Protein AF-A0A7C1ZZ85-F1 (afdb_monomer_lite)

Structure (mmCIF, N/CA/C/O backbone):
data_AF-A0A7C1ZZ85-F1
#
_entry.id   AF-A0A7C1ZZ85-F1
#
loop_
_atom_site.group_PDB
_atom_site.id
_atom_site.type_symbol
_atom_site.label_atom_id
_atom_site.label_alt_id
_atom_site.label_comp_id
_atom_site.label_asym_id
_atom_site.label_entity_id
_atom_site.label_seq_id
_atom_site.pdbx_PDB_ins_code
_atom_site.Cartn_x
_atom_site.Cartn_y
_atom_site.Cartn_z
_atom_site.occupancy
_atom_site.B_iso_or_equiv
_atom_site.auth_seq_id
_atom_site.auth_comp_id
_atom_site.auth_asym_id
_atom_site.auth_atom_id
_atom_site.pdbx_PDB_model_num
ATOM 1 N N . MET A 1 1 ? -10.787 14.235 13.036 1.00 51.12 1 MET A N 1
ATOM 2 C CA . MET A 1 1 ? -10.445 13.076 12.189 1.00 51.12 1 MET A CA 1
ATOM 3 C C . MET A 1 1 ? -8.949 12.855 12.324 1.00 51.12 1 MET A C 1
ATOM 5 O O . MET A 1 1 ? -8.189 13.810 12.183 1.00 51.12 1 MET A O 1
ATOM 9 N N . ASP A 1 2 ? -8.581 11.661 12.767 1.00 55.88 2 ASP A N 1
ATOM 10 C CA . ASP A 1 2 ? -7.615 11.441 13.849 1.00 55.88 2 ASP A CA 1
ATOM 11 C C . ASP A 1 2 ? -6.144 11.670 13.482 1.00 55.88 2 ASP A C 1
ATOM 13 O O . ASP A 1 2 ? -5.641 11.207 12.455 1.00 55.88 2 ASP A O 1
ATOM 17 N N . SER A 1 3 ? -5.431 12.397 14.348 1.00 64.62 3 SER A N 1
ATOM 18 C CA . SER A 1 3 ? -3.983 12.626 14.240 1.00 64.62 3 SER A CA 1
ATOM 19 C C . SER A 1 3 ? -3.190 11.315 14.228 1.00 64.62 3 SER A C 1
ATOM 21 O O . SER A 1 3 ? -2.116 11.251 13.630 1.00 64.62 3 SER A O 1
ATOM 23 N N . GLU A 1 4 ? -3.744 10.270 14.839 1.00 73.94 4 GLU A N 1
ATOM 24 C CA . GLU A 1 4 ? -3.147 8.948 14.968 1.00 73.94 4 GLU A CA 1
ATOM 25 C C . GLU A 1 4 ? -3.167 8.164 13.650 1.00 73.94 4 GLU A C 1
ATOM 27 O O . GLU A 1 4 ? -2.103 7.780 13.174 1.00 73.94 4 GLU A O 1
ATOM 32 N N . ILE A 1 5 ? -4.317 8.064 12.970 1.00 73.31 5 ILE A N 1
ATOM 33 C CA . ILE A 1 5 ? -4.425 7.409 11.649 1.00 73.31 5 ILE A CA 1
ATOM 34 C C . ILE A 1 5 ? -3.513 8.097 10.626 1.00 73.31 5 ILE A C 1
ATOM 36 O O . ILE A 1 5 ? -2.804 7.446 9.860 1.00 73.31 5 ILE A O 1
ATOM 40 N N . ASN A 1 6 ? -3.462 9.432 10.641 1.00 80.81 6 ASN A N 1
ATOM 41 C CA . ASN A 1 6 ? -2.556 10.181 9.769 1.00 80.81 6 ASN A CA 1
ATOM 42 C C . ASN A 1 6 ? -1.074 9.923 10.095 1.00 80.81 6 ASN A C 1
ATOM 44 O O . ASN A 1 6 ? -0.231 9.963 9.198 1.00 80.81 6 ASN A O 1
ATOM 48 N N . SER A 1 7 ? -0.742 9.678 11.364 1.00 88.19 7 SER A N 1
ATOM 49 C CA . SER A 1 7 ? 0.610 9.315 11.798 1.00 88.19 7 SER A CA 1
ATOM 50 C C . SER A 1 7 ? 0.976 7.898 11.353 1.00 88.19 7 SER A C 1
ATOM 52 O O . SER A 1 7 ? 2.056 7.692 10.798 1.00 88.19 7 SER A O 1
ATOM 54 N N . GLU A 1 8 ? 0.069 6.934 11.513 1.00 90.88 8 GLU A N 1
ATOM 55 C CA . GLU A 1 8 ? 0.266 5.554 11.059 1.00 90.88 8 GLU A CA 1
ATOM 56 C C . GLU A 1 8 ? 0.431 5.463 9.543 1.00 90.88 8 GLU A C 1
ATOM 58 O O . GLU A 1 8 ? 1.379 4.840 9.069 1.00 90.88 8 GLU A O 1
ATOM 63 N N . ILE A 1 9 ? -0.413 6.159 8.778 1.00 92.50 9 ILE A N 1
ATOM 64 C CA . ILE A 1 9 ? -0.301 6.225 7.315 1.00 92.50 9 ILE A CA 1
ATOM 65 C C . ILE A 1 9 ? 1.058 6.793 6.899 1.00 92.50 9 ILE A C 1
ATOM 67 O O . ILE A 1 9 ? 1.696 6.256 5.996 1.00 92.50 9 ILE A O 1
ATOM 71 N N . LYS A 1 10 ? 1.544 7.849 7.564 1.00 93.19 10 LYS A N 1
ATOM 72 C CA . LYS A 1 10 ? 2.879 8.403 7.289 1.00 93.19 10 LYS A CA 1
ATOM 73 C C . LYS A 1 10 ? 3.986 7.390 7.571 1.00 93.19 10 LYS A C 1
ATOM 75 O O . LYS A 1 10 ? 4.891 7.263 6.755 1.00 93.19 10 LYS A O 1
ATOM 80 N N . LYS A 1 11 ? 3.915 6.663 8.689 1.00 95.06 11 LYS A N 1
ATOM 81 C CA . LYS A 1 11 ? 4.892 5.610 9.017 1.00 95.06 11 LYS A CA 1
ATOM 82 C C . LYS A 1 11 ? 4.873 4.491 7.975 1.00 95.06 11 LYS A C 1
ATOM 84 O O . LYS A 1 11 ? 5.934 4.120 7.485 1.00 95.06 11 LYS A O 1
ATOM 89 N N . ALA A 1 12 ? 3.687 4.024 7.590 1.00 96.00 12 ALA A N 1
ATOM 90 C CA . ALA A 1 12 ? 3.502 2.996 6.570 1.00 96.00 12 ALA A CA 1
ATOM 91 C C . ALA A 1 12 ? 4.052 3.426 5.200 1.00 96.00 12 ALA A C 1
ATOM 93 O O . ALA A 1 12 ? 4.764 2.662 4.551 1.00 96.00 12 ALA A O 1
ATOM 94 N N . LEU A 1 13 ? 3.783 4.668 4.778 1.00 96.56 13 LEU A N 1
ATOM 95 C CA . LEU A 1 13 ? 4.355 5.236 3.553 1.00 96.56 13 LEU A CA 1
ATOM 96 C C . LEU A 1 13 ? 5.881 5.252 3.598 1.00 96.56 13 LEU A C 1
ATOM 98 O O . LEU A 1 13 ? 6.516 4.805 2.647 1.00 96.56 13 LEU A O 1
ATOM 102 N N . THR A 1 14 ? 6.459 5.755 4.693 1.00 96.12 14 THR A N 1
ATOM 103 C CA . THR A 1 14 ? 7.914 5.808 4.864 1.00 96.12 14 THR A CA 1
ATOM 104 C C . THR A 1 14 ? 8.520 4.410 4.819 1.00 96.12 14 THR A C 1
ATOM 106 O O . THR A 1 14 ? 9.517 4.215 4.133 1.00 96.12 14 THR A O 1
ATOM 109 N N . GLN A 1 15 ? 7.913 3.430 5.496 1.00 96.25 15 GLN A N 1
ATOM 110 C CA . GLN A 1 15 ? 8.384 2.044 5.481 1.00 96.25 15 GLN A CA 1
ATOM 111 C C . GLN A 1 15 ? 8.402 1.475 4.059 1.00 96.25 15 GLN A C 1
ATOM 113 O O . GLN A 1 15 ? 9.450 1.029 3.603 1.00 96.25 15 GLN A O 1
ATOM 118 N N . LEU A 1 16 ? 7.291 1.576 3.321 1.00 96.62 16 LEU A N 1
ATOM 119 C CA . LEU A 1 16 ? 7.220 1.110 1.932 1.00 96.62 16 LEU A CA 1
ATOM 120 C C . LEU A 1 16 ? 8.280 1.788 1.046 1.00 96.62 16 LEU A C 1
ATOM 122 O O . LEU A 1 16 ? 8.919 1.1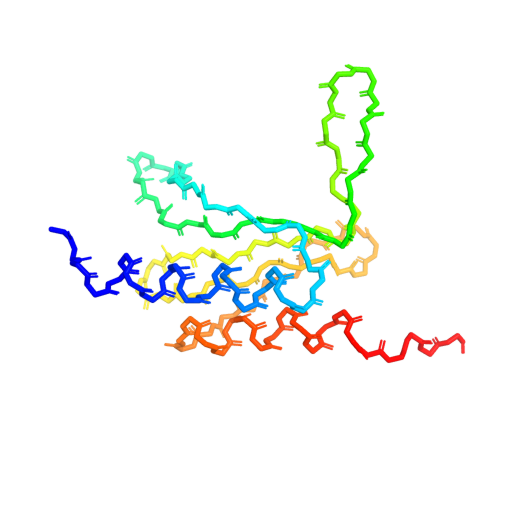36 0.226 1.00 96.62 16 LEU A O 1
ATOM 126 N N . GLN A 1 17 ? 8.503 3.091 1.219 1.00 95.69 17 GLN A N 1
ATOM 127 C CA . GLN A 1 17 ? 9.509 3.825 0.449 1.00 95.69 17 GLN A CA 1
ATOM 128 C C . GLN A 1 17 ? 10.942 3.388 0.784 1.00 95.69 17 GLN A C 1
ATOM 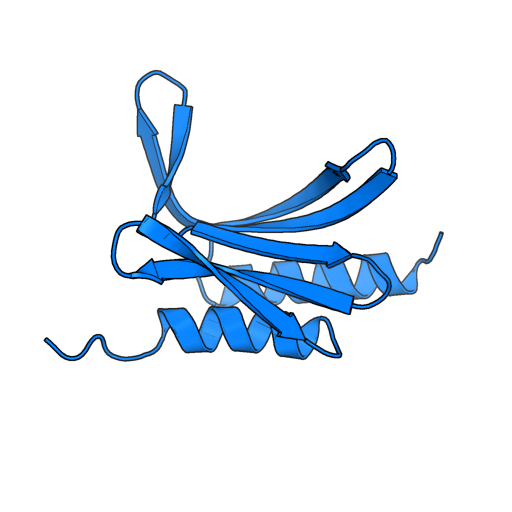130 O O . GLN A 1 17 ? 11.756 3.238 -0.126 1.00 95.69 17 GLN A O 1
ATOM 135 N N . VAL A 1 18 ? 11.246 3.136 2.062 1.00 95.44 18 VAL A N 1
ATOM 136 C CA . VAL A 1 18 ? 12.546 2.594 2.502 1.00 95.44 18 VAL A CA 1
ATOM 137 C C . VAL A 1 18 ? 12.768 1.180 1.960 1.00 95.44 18 VAL A C 1
ATOM 139 O O . VAL A 1 18 ? 13.879 0.857 1.547 1.00 95.44 18 VAL A O 1
ATOM 142 N N . SER A 1 19 ? 11.709 0.375 1.869 1.00 93.69 19 SER A N 1
ATOM 143 C CA . SER A 1 19 ? 11.726 -0.962 1.261 1.00 93.69 19 SER A CA 1
ATOM 144 C C . SER A 1 19 ? 11.792 -0.944 -0.275 1.00 93.69 19 SER A C 1
ATOM 146 O O . SER A 1 19 ? 11.762 -1.999 -0.904 1.00 93.69 19 SER A O 1
ATOM 148 N N . GLY A 1 20 ? 11.902 0.236 -0.898 1.00 93.56 20 GLY A N 1
ATOM 149 C CA . GLY A 1 20 ? 12.129 0.397 -2.337 1.00 93.56 20 GLY A CA 1
ATOM 150 C C . GLY A 1 20 ? 10.866 0.554 -3.187 1.00 93.56 20 GLY A C 1
ATOM 151 O O . GLY A 1 20 ? 10.965 0.606 -4.414 1.00 93.56 20 GLY A O 1
ATOM 152 N N . PHE A 1 21 ? 9.682 0.664 -2.580 1.00 95.44 21 PHE A N 1
ATOM 153 C CA . PHE A 1 21 ? 8.435 0.872 -3.315 1.00 95.44 21 PHE A CA 1
ATOM 154 C C . PHE A 1 21 ? 8.188 2.349 -3.628 1.00 95.44 21 PHE A C 1
ATOM 156 O O . PHE A 1 21 ? 8.403 3.246 -2.811 1.00 95.44 21 PHE A O 1
ATOM 163 N N . ILE A 1 22 ? 7.601 2.616 -4.793 1.00 95.12 22 ILE A N 1
ATOM 164 C CA . ILE A 1 22 ? 7.019 3.923 -5.097 1.00 95.12 22 ILE A CA 1
ATOM 165 C C . ILE A 1 22 ? 5.602 3.932 -4.521 1.00 95.12 22 ILE A C 1
ATOM 167 O O . ILE A 1 22 ? 4.665 3.518 -5.199 1.00 95.12 22 ILE A O 1
ATOM 171 N N . ALA A 1 23 ? 5.444 4.410 -3.285 1.00 95.75 23 ALA A N 1
ATOM 172 C CA . ALA A 1 23 ? 4.161 4.477 -2.581 1.00 95.75 23 ALA A CA 1
ATOM 173 C C . ALA A 1 23 ? 3.672 5.923 -2.384 1.00 95.75 23 ALA A C 1
ATOM 175 O O . ALA A 1 23 ? 4.460 6.837 -2.115 1.00 95.75 23 ALA A O 1
ATOM 176 N N . ARG A 1 24 ? 2.358 6.134 -2.512 1.00 95.31 24 ARG A N 1
ATOM 177 C CA . ARG A 1 24 ? 1.669 7.419 -2.329 1.00 95.31 24 ARG A CA 1
ATOM 178 C C . ARG A 1 24 ? 0.370 7.224 -1.566 1.00 95.31 24 ARG A C 1
ATOM 180 O O . ARG A 1 24 ? -0.253 6.175 -1.654 1.00 95.31 24 ARG A O 1
ATOM 187 N N . PHE A 1 25 ? -0.058 8.270 -0.874 1.00 94.81 25 PHE A N 1
ATOM 188 C CA . PHE A 1 25 ? -1.352 8.304 -0.208 1.00 94.81 25 PHE A CA 1
ATOM 189 C C . PHE A 1 25 ? -2.361 9.140 -0.990 1.00 94.81 25 PHE A C 1
ATOM 191 O O . PHE A 1 25 ? -2.012 10.184 -1.549 1.00 94.81 25 PHE A O 1
ATOM 198 N N . ARG A 1 26 ? -3.618 8.696 -1.000 1.00 92.56 26 ARG A N 1
ATOM 199 C CA . ARG A 1 26 ? -4.772 9.476 -1.452 1.00 92.56 26 ARG A CA 1
ATOM 200 C C . ARG A 1 26 ? -6.013 9.145 -0.624 1.00 92.56 26 ARG A C 1
ATOM 202 O O . ARG A 1 26 ? -6.089 8.111 0.026 1.00 92.56 26 ARG A O 1
ATOM 209 N N . GLN A 1 27 ? -7.009 10.018 -0.710 1.00 90.69 27 GLN A N 1
ATOM 210 C CA . GLN A 1 27 ? -8.377 9.721 -0.287 1.00 90.69 27 GLN A CA 1
ATOM 211 C C . GLN A 1 27 ? -9.139 9.200 -1.510 1.00 90.69 27 GLN A C 1
ATOM 213 O O . GLN A 1 27 ? -9.589 9.990 -2.345 1.00 90.69 27 GLN A O 1
ATOM 218 N N . ALA A 1 28 ? -9.212 7.878 -1.673 1.00 86.31 28 ALA A N 1
ATOM 219 C CA . ALA A 1 28 ? -9.942 7.271 -2.781 1.00 86.31 28 ALA A CA 1
ATOM 220 C C . ALA A 1 28 ? -11.454 7.430 -2.566 1.00 86.31 28 ALA A C 1
ATOM 222 O O . ALA A 1 28 ? -11.931 7.516 -1.437 1.00 86.31 28 ALA A O 1
ATOM 223 N N . ARG A 1 29 ? -12.227 7.499 -3.654 1.00 85.12 29 ARG A N 1
ATOM 224 C CA . ARG A 1 29 ? -13.684 7.650 -3.581 1.00 85.12 29 ARG A CA 1
ATOM 225 C C . ARG A 1 29 ? -14.351 6.327 -3.924 1.00 85.12 29 ARG A C 1
ATOM 227 O O . ARG A 1 29 ? -14.267 5.886 -5.066 1.00 85.12 29 ARG A O 1
ATOM 234 N N . PHE A 1 30 ? -15.068 5.746 -2.969 1.00 77.56 30 PHE A N 1
ATOM 235 C CA . PHE A 1 30 ? -15.870 4.546 -3.183 1.00 77.56 30 PHE A CA 1
ATOM 236 C C . PHE A 1 30 ? -17.312 4.803 -2.753 1.00 77.56 30 PHE A C 1
ATOM 238 O O . PHE A 1 30 ? -17.564 5.139 -1.602 1.00 77.56 30 PHE A O 1
ATOM 245 N N . ARG A 1 31 ? -18.263 4.686 -3.692 1.00 72.75 31 ARG A N 1
ATOM 246 C CA . ARG A 1 31 ? -19.712 4.854 -3.444 1.00 72.75 31 ARG A CA 1
ATOM 247 C C . ARG A 1 31 ? -20.050 6.060 -2.545 1.00 72.75 31 ARG A C 1
ATOM 249 O O . ARG A 1 31 ? -20.811 5.937 -1.599 1.00 72.75 31 ARG A O 1
ATOM 256 N N . GLN A 1 32 ? -19.478 7.224 -2.876 1.00 76.50 32 GLN A N 1
ATOM 257 C CA . GLN A 1 32 ? -19.614 8.513 -2.168 1.00 76.50 32 GLN A CA 1
ATOM 258 C C . GLN A 1 32 ? -18.828 8.668 -0.850 1.00 76.50 32 GLN A C 1
ATOM 260 O O . GLN A 1 32 ? -18.707 9.796 -0.375 1.00 76.50 32 GLN A O 1
ATOM 265 N N . THR A 1 33 ? -18.197 7.616 -0.331 1.00 82.69 33 THR A N 1
ATOM 266 C CA . THR A 1 33 ? -17.323 7.677 0.851 1.00 82.69 33 THR A CA 1
ATOM 267 C C . THR A 1 33 ? -15.867 7.909 0.438 1.00 82.69 33 THR A C 1
ATOM 269 O O . THR A 1 33 ? -15.390 7.335 -0.546 1.00 82.69 33 THR A O 1
ATOM 272 N N . GLN A 1 34 ? -15.158 8.774 1.170 1.00 87.50 34 GLN A N 1
ATOM 273 C CA . GLN A 1 34 ? -13.703 8.895 1.070 1.00 87.50 34 GLN A CA 1
ATOM 274 C C . GLN A 1 34 ? -13.050 7.833 1.951 1.00 87.50 34 GLN A C 1
ATOM 276 O O . GLN A 1 34 ? -13.334 7.773 3.147 1.00 87.50 34 GLN A O 1
ATOM 281 N N . ILE A 1 35 ? -12.198 7.009 1.350 1.00 89.81 35 ILE A N 1
ATOM 282 C CA . ILE A 1 35 ? -11.434 5.980 2.049 1.00 89.81 35 ILE A CA 1
ATOM 283 C C . ILE A 1 35 ? -9.939 6.320 1.980 1.00 89.81 35 ILE A C 1
ATOM 285 O O . ILE A 1 35 ? -9.426 6.619 0.894 1.00 89.81 35 ILE A O 1
ATOM 289 N N . PRO A 1 36 ? -9.222 6.286 3.116 1.00 91.56 36 PRO A N 1
ATOM 290 C CA . PRO A 1 36 ? -7.772 6.379 3.123 1.00 91.56 36 PRO A CA 1
ATOM 291 C C . PRO A 1 36 ? -7.179 5.230 2.308 1.00 91.56 36 PRO A C 1
ATOM 293 O O . PRO A 1 36 ? -7.521 4.070 2.539 1.00 91.56 36 PRO A O 1
ATOM 296 N N . GLU A 1 37 ? -6.287 5.545 1.372 1.00 94.75 37 GLU A N 1
ATOM 297 C CA . GLU A 1 37 ? -5.624 4.543 0.543 1.00 94.75 37 GLU A CA 1
ATOM 298 C C . GLU A 1 37 ? -4.146 4.883 0.333 1.00 94.75 37 GLU A C 1
ATOM 300 O O . GLU A 1 37 ? -3.792 5.989 -0.087 1.00 94.75 37 GLU A O 1
ATOM 305 N N . ILE A 1 38 ? -3.279 3.903 0.584 1.00 96.38 38 ILE A N 1
ATOM 306 C CA . ILE A 1 38 ? -1.898 3.889 0.105 1.00 96.38 38 ILE A CA 1
ATOM 307 C C . ILE A 1 38 ? -1.867 3.063 -1.177 1.00 96.38 38 ILE A C 1
ATOM 309 O O . ILE A 1 38 ? -2.341 1.937 -1.195 1.00 96.38 38 ILE A O 1
ATOM 313 N N . PHE A 1 39 ? -1.292 3.589 -2.249 1.00 95.19 39 PHE A N 1
ATOM 314 C CA . PHE A 1 39 ? -1.148 2.873 -3.513 1.00 95.19 39 PHE A CA 1
ATOM 315 C C . PHE A 1 39 ? 0.247 3.081 -4.085 1.00 95.19 39 PHE A C 1
ATOM 317 O O . PHE A 1 39 ? 0.915 4.081 -3.799 1.00 95.19 39 PHE A O 1
ATOM 324 N N . GLY A 1 40 ? 0.696 2.141 -4.905 1.00 95.06 40 GLY A N 1
ATOM 325 C CA . GLY A 1 40 ? 2.046 2.202 -5.433 1.00 95.06 40 GLY A CA 1
ATOM 326 C C . GLY A 1 40 ? 2.424 1.024 -6.303 1.00 95.06 40 GLY A C 1
ATOM 327 O O . GLY A 1 40 ? 1.566 0.298 -6.799 1.00 95.06 40 GLY A O 1
ATOM 328 N N . GLY A 1 41 ? 3.729 0.851 -6.476 1.00 94.62 41 GLY A N 1
ATOM 329 C CA . GLY A 1 41 ? 4.310 -0.330 -7.098 1.00 94.62 41 GLY A CA 1
ATOM 330 C C . GLY A 1 41 ? 5.829 -0.356 -6.995 1.00 94.62 41 GLY A C 1
ATOM 331 O O . GLY A 1 41 ? 6.433 0.499 -6.344 1.00 94.62 41 GLY A O 1
ATOM 332 N N . THR A 1 42 ? 6.449 -1.334 -7.644 1.00 92.94 42 THR A N 1
ATOM 333 C CA . THR A 1 42 ? 7.907 -1.542 -7.618 1.00 92.94 42 THR A CA 1
ATOM 334 C C . THR A 1 42 ? 8.653 -0.637 -8.595 1.00 92.94 42 THR A C 1
ATOM 336 O O . THR A 1 42 ? 9.821 -0.326 -8.399 1.00 92.94 42 THR A O 1
ATOM 339 N N . SER A 1 43 ? 7.989 -0.182 -9.658 1.00 90.38 43 SER A N 1
ATOM 340 C CA . SER A 1 43 ? 8.516 0.841 -10.568 1.00 90.38 43 SER A CA 1
ATOM 341 C C . SER A 1 43 ? 7.384 1.561 -11.294 1.00 90.38 43 SER A C 1
ATOM 343 O O . SER A 1 43 ? 6.247 1.088 -11.318 1.00 90.38 43 SER A O 1
ATOM 345 N N . VAL A 1 44 ? 7.690 2.714 -11.889 1.00 89.44 44 VAL A N 1
ATOM 346 C CA . VAL A 1 44 ? 6.757 3.487 -12.716 1.00 89.44 44 VAL A CA 1
ATOM 347 C C . VAL A 1 44 ? 7.300 3.552 -14.133 1.00 89.44 44 VAL A C 1
ATOM 349 O O . VAL A 1 44 ? 8.457 3.908 -14.340 1.00 89.44 44 VAL A O 1
ATOM 352 N N . VAL A 1 45 ? 6.447 3.240 -15.102 1.00 87.44 45 VAL A N 1
ATOM 353 C CA . VAL A 1 45 ? 6.694 3.500 -16.519 1.00 87.44 45 VAL A CA 1
ATOM 354 C C . VAL A 1 45 ? 5.697 4.550 -16.976 1.00 87.44 45 VAL A C 1
ATOM 356 O O . VAL A 1 45 ? 4.505 4.448 -16.691 1.00 87.44 45 VAL A O 1
ATOM 359 N N . GLU A 1 46 ? 6.183 5.574 -17.666 1.00 87.44 46 GLU A N 1
ATOM 360 C CA . GLU A 1 46 ? 5.330 6.577 -18.289 1.00 87.44 46 GLU A CA 1
ATOM 361 C C . GLU A 1 46 ? 5.141 6.221 -19.763 1.00 87.44 46 GLU A C 1
ATOM 363 O O . GLU A 1 46 ? 6.102 5.988 -20.493 1.00 87.44 46 GLU A O 1
ATOM 368 N N . THR A 1 47 ? 3.893 6.112 -20.206 1.00 84.12 47 THR A N 1
ATOM 369 C CA . THR A 1 47 ? 3.547 5.793 -21.593 1.00 84.12 47 THR A CA 1
ATOM 370 C C . THR A 1 47 ? 2.430 6.726 -22.024 1.00 84.12 47 THR A C 1
ATOM 372 O O . THR A 1 47 ? 1.354 6.713 -21.435 1.00 84.12 47 THR A O 1
ATOM 375 N N . ASN A 1 48 ? 2.689 7.566 -23.029 1.00 88.44 48 ASN A N 1
ATOM 376 C CA . ASN A 1 48 ? 1.727 8.550 -23.544 1.00 88.44 48 ASN A CA 1
ATOM 377 C C . ASN A 1 48 ? 1.142 9.473 -22.451 1.00 88.44 48 ASN A C 1
ATOM 379 O O . ASN A 1 48 ? -0.051 9.761 -22.446 1.00 88.44 48 ASN A O 1
ATOM 383 N N . GLY A 1 49 ? 1.970 9.894 -21.485 1.00 86.12 49 GLY A N 1
ATOM 384 C CA . GLY A 1 49 ? 1.551 10.728 -20.348 1.00 86.12 49 GLY A CA 1
ATOM 385 C C . GLY A 1 49 ? 0.785 9.982 -19.246 1.00 86.12 49 GLY A C 1
ATOM 386 O O . GLY A 1 49 ? 0.403 10.585 -18.244 1.00 86.12 49 GLY A O 1
ATOM 387 N N . ILE A 1 50 ? 0.574 8.670 -19.393 1.00 83.88 50 ILE A N 1
ATOM 388 C CA . ILE A 1 50 ? -0.043 7.813 -18.378 1.00 83.88 50 ILE A CA 1
ATOM 389 C C . ILE A 1 50 ? 1.063 7.138 -17.571 1.00 83.88 50 ILE A C 1
ATOM 391 O O . ILE A 1 50 ? 1.936 6.469 -18.124 1.00 83.88 50 ILE A O 1
ATOM 395 N N . LYS A 1 51 ? 1.012 7.287 -16.246 1.00 82.75 51 LYS A N 1
ATOM 396 C CA . LYS A 1 51 ? 1.914 6.589 -15.324 1.00 82.75 51 LYS A CA 1
ATOM 397 C C . LYS A 1 51 ? 1.329 5.232 -14.964 1.00 82.75 51 LYS A C 1
ATOM 399 O O . LYS A 1 51 ? 0.264 5.158 -14.357 1.00 82.75 51 LYS A O 1
ATOM 404 N N . VAL A 1 52 ? 2.049 4.174 -15.316 1.00 84.31 52 VAL A N 1
ATOM 405 C CA . VAL A 1 52 ? 1.697 2.786 -15.021 1.00 84.31 52 VAL A CA 1
ATOM 406 C C . VAL A 1 52 ? 2.676 2.243 -13.990 1.00 84.31 52 VAL A C 1
ATOM 408 O O . VAL A 1 52 ? 3.892 2.305 -14.177 1.00 84.31 52 VAL A O 1
ATOM 411 N N . TYR A 1 53 ? 2.147 1.704 -12.895 1.00 84.81 53 TYR A N 1
ATOM 412 C CA . TYR A 1 53 ? 2.945 1.048 -11.866 1.00 84.81 53 TYR A CA 1
ATOM 413 C C . TYR A 1 53 ? 3.154 -0.423 -12.239 1.00 84.81 53 TYR A C 1
ATOM 415 O O . TYR A 1 53 ? 2.184 -1.159 -12.412 1.00 84.81 53 TYR A O 1
ATOM 423 N N . LYS A 1 54 ? 4.409 -0.870 -12.349 1.00 85.50 54 LYS A N 1
ATOM 424 C CA . LYS A 1 54 ? 4.722 -2.308 -12.370 1.00 85.50 54 LYS A CA 1
ATOM 425 C C . LYS A 1 54 ? 4.665 -2.845 -10.945 1.00 85.50 54 LYS A C 1
ATOM 427 O O . LYS A 1 54 ? 5.043 -2.131 -10.018 1.00 85.50 54 LYS A O 1
ATOM 432 N N . GLY A 1 55 ? 4.205 -4.088 -10.781 1.00 87.31 55 GLY A N 1
ATOM 433 C CA . GLY A 1 55 ? 3.984 -4.666 -9.452 1.00 87.31 55 GLY A CA 1
ATOM 434 C C . GLY A 1 55 ? 3.096 -3.754 -8.605 1.00 87.31 55 GLY A C 1
ATOM 435 O O . GLY A 1 55 ? 3.500 -3.327 -7.528 1.00 87.31 55 GLY A O 1
ATOM 436 N N . SER A 1 56 ? 1.951 -3.344 -9.156 1.00 92.38 56 SER A N 1
ATOM 437 C CA . SER A 1 56 ? 1.062 -2.374 -8.521 1.00 92.38 56 SER A CA 1
ATOM 438 C C . SER A 1 56 ? 0.356 -2.959 -7.301 1.00 92.38 56 SER A C 1
ATOM 440 O O . SER A 1 56 ? -0.101 -4.095 -7.359 1.00 92.38 56 SER A O 1
ATOM 442 N N . PHE A 1 57 ? 0.180 -2.180 -6.239 1.00 95.25 57 PHE A N 1
ATOM 443 C CA . PHE A 1 57 ? -0.610 -2.572 -5.070 1.00 95.25 57 PHE A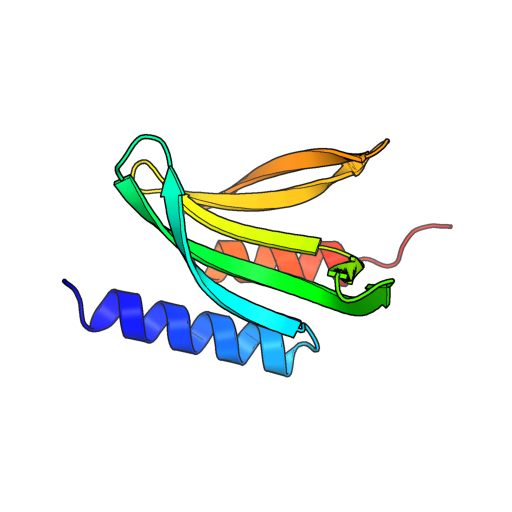 CA 1
ATOM 444 C C . PHE A 1 57 ? -1.448 -1.405 -4.538 1.00 95.25 57 PHE A C 1
ATOM 446 O O . PHE A 1 57 ? -1.162 -0.235 -4.821 1.00 95.25 57 PHE A O 1
ATOM 453 N N . SER A 1 58 ? -2.444 -1.725 -3.712 1.00 96.12 58 SER A N 1
ATOM 454 C CA . SER A 1 58 ? -3.141 -0.748 -2.869 1.00 96.12 58 SER A CA 1
ATOM 455 C C . SER 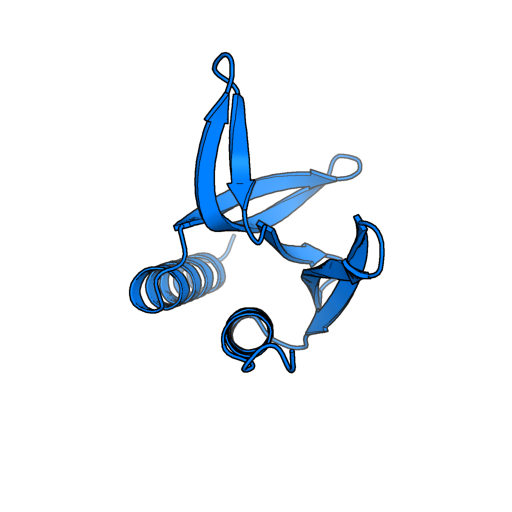A 1 58 ? -3.441 -1.313 -1.482 1.00 96.12 58 SER A C 1
ATOM 457 O O . SER A 1 58 ? -3.713 -2.500 -1.351 1.00 96.12 58 SER A O 1
ATOM 459 N N . ILE A 1 59 ? -3.444 -0.455 -0.469 1.00 96.75 59 ILE A N 1
ATOM 460 C CA . ILE A 1 59 ? -3.874 -0.723 0.902 1.00 96.75 59 ILE A CA 1
ATOM 461 C C . ILE A 1 59 ? -4.935 0.325 1.239 1.00 96.75 59 ILE A C 1
ATOM 463 O O . ILE A 1 59 ? -4.604 1.507 1.351 1.00 96.75 59 ILE A O 1
ATOM 467 N N . SER A 1 60 ? -6.193 -0.075 1.388 1.00 94.94 60 SER A N 1
ATOM 468 C CA . SER A 1 60 ? -7.311 0.828 1.689 1.00 94.94 60 SER A CA 1
ATOM 469 C C . SER A 1 60 ? -7.972 0.482 3.018 1.00 94.94 60 SER A C 1
ATOM 471 O O . SER A 1 60 ? -7.976 -0.672 3.434 1.00 94.94 60 SER A O 1
ATOM 473 N N . PHE A 1 61 ? -8.547 1.477 3.694 1.00 92.06 61 PHE A N 1
ATOM 474 C CA . PHE A 1 61 ? -9.352 1.245 4.893 1.00 92.06 61 PHE A CA 1
ATOM 475 C C . PHE A 1 61 ? -10.843 1.240 4.545 1.00 92.06 61 PHE A C 1
ATOM 477 O O . PHE A 1 61 ? -11.438 2.290 4.291 1.00 92.06 61 PHE A O 1
ATOM 484 N N . GLU A 1 62 ? -11.449 0.054 4.525 1.00 89.75 62 GLU A N 1
ATOM 485 C CA . GLU A 1 62 ? -12.836 -0.181 4.116 1.00 89.75 62 GLU A CA 1
ATOM 486 C C . GLU A 1 62 ? -13.562 -1.001 5.184 1.00 89.75 62 GLU A C 1
ATOM 488 O O . GLU A 1 62 ? -13.034 -1.988 5.681 1.00 89.75 62 GLU A O 1
ATOM 493 N N . ASN A 1 63 ? -14.787 -0.609 5.553 1.00 86.12 63 ASN A N 1
ATOM 494 C CA . ASN A 1 63 ? -15.614 -1.345 6.524 1.00 86.12 63 ASN A CA 1
ATOM 495 C C . ASN A 1 63 ? -14.877 -1.712 7.833 1.00 86.12 63 ASN A C 1
ATOM 497 O O . ASN A 1 63 ? -15.054 -2.803 8.367 1.00 86.12 63 ASN A O 1
ATOM 501 N N . GLN A 1 64 ? -14.058 -0.787 8.351 1.00 86.19 64 GLN A N 1
ATOM 502 C CA . GLN A 1 64 ? -13.224 -0.965 9.552 1.00 86.19 64 GLN A CA 1
ATOM 503 C C . GLN A 1 64 ? -12.101 -2.013 9.421 1.00 86.19 64 GLN A C 1
ATOM 505 O O . GLN A 1 64 ? -11.581 -2.485 10.431 1.00 86.19 64 GLN A O 1
ATOM 510 N N . ARG A 1 65 ? -11.709 -2.377 8.196 1.00 90.00 65 ARG A N 1
ATOM 511 C CA . ARG A 1 65 ? -10.623 -3.322 7.905 1.00 90.00 65 ARG A CA 1
ATOM 512 C C . ARG A 1 65 ? -9.643 -2.731 6.902 1.00 90.00 65 ARG A C 1
ATOM 514 O O . ARG A 1 65 ? -10.014 -1.889 6.084 1.00 90.00 65 ARG A O 1
ATOM 521 N N . TRP A 1 66 ? -8.392 -3.181 6.960 1.00 93.88 66 TRP A N 1
ATOM 522 C CA . TRP A 1 66 ? -7.403 -2.854 5.939 1.00 93.88 66 TRP A CA 1
ATOM 523 C C . TRP A 1 66 ? -7.478 -3.888 4.822 1.00 93.88 66 TRP A C 1
ATOM 525 O O . TRP A 1 66 ? -7.366 -5.081 5.074 1.00 93.88 66 TRP A O 1
ATOM 535 N N . ILE A 1 67 ? -7.687 -3.434 3.592 1.00 95.69 67 ILE A N 1
ATOM 536 C CA . ILE A 1 67 ? -7.799 -4.285 2.411 1.00 95.69 67 ILE A CA 1
ATOM 537 C C . ILE A 1 67 ? -6.550 -4.084 1.565 1.00 95.69 67 ILE A C 1
ATOM 539 O O . ILE A 1 67 ? -6.302 -2.990 1.052 1.00 95.69 67 ILE A O 1
ATOM 543 N N . VAL A 1 68 ? -5.759 -5.142 1.418 1.00 96.69 68 VAL A N 1
ATOM 544 C CA . VAL A 1 68 ? -4.589 -5.179 0.542 1.00 96.69 68 VAL A CA 1
ATOM 545 C C . VAL A 1 68 ? -5.009 -5.750 -0.801 1.00 96.69 68 VAL A C 1
ATOM 547 O O . VAL A 1 68 ? -5.577 -6.836 -0.867 1.00 96.69 68 VAL A O 1
ATOM 550 N N . ARG A 1 69 ? -4.704 -5.038 -1.883 1.00 95.12 69 ARG A N 1
ATOM 551 C CA . ARG A 1 69 ? -4.925 -5.499 -3.254 1.00 95.12 69 ARG A CA 1
ATOM 552 C C . ARG A 1 69 ? -3.597 -5.662 -3.966 1.00 95.12 69 ARG A C 1
ATOM 554 O O . ARG A 1 69 ? -2.791 -4.730 -4.004 1.00 95.12 69 ARG A O 1
ATOM 561 N N . LEU A 1 70 ? -3.395 -6.845 -4.530 1.00 93.38 70 LEU A N 1
ATOM 562 C CA . LEU A 1 70 ? -2.169 -7.286 -5.191 1.00 93.38 70 LEU A CA 1
ATOM 563 C C . LEU A 1 70 ? -2.499 -7.859 -6.579 1.00 93.38 70 LEU A C 1
ATOM 565 O O . LEU A 1 70 ? -3.636 -8.278 -6.816 1.00 93.38 70 LEU A O 1
ATOM 569 N N . PRO A 1 71 ? -1.535 -7.897 -7.512 1.00 87.94 71 PRO A N 1
ATOM 570 C CA . PRO A 1 71 ? -1.719 -8.581 -8.780 1.00 87.94 71 PRO A CA 1
ATOM 571 C C . PRO A 1 71 ? -1.728 -10.093 -8.525 1.00 87.94 71 PRO A C 1
ATOM 573 O O . PRO A 1 71 ? -0.791 -10.641 -7.952 1.00 87.94 71 PRO A O 1
ATOM 576 N N . GLY A 1 72 ? -2.796 -10.761 -8.936 1.00 80.50 72 GLY A N 1
ATOM 577 C CA . GLY A 1 72 ? -2.967 -12.209 -8.886 1.00 80.50 72 GLY A CA 1
ATOM 578 C C . GLY A 1 72 ? -2.642 -12.891 -10.217 1.00 80.50 72 GLY A C 1
ATOM 579 O O . GLY A 1 72 ? -2.153 -12.277 -11.171 1.00 80.50 72 GLY A O 1
ATOM 580 N N . GLU A 1 73 ? -2.924 -14.192 -10.285 1.00 74.56 73 GLU A N 1
ATOM 581 C CA . GLU A 1 73 ? -2.725 -14.993 -11.494 1.00 74.56 73 GLU A CA 1
ATOM 582 C C . GLU A 1 73 ? -3.629 -14.506 -12.640 1.00 74.56 73 GLU A C 1
ATOM 584 O O . GLU A 1 73 ? -4.801 -14.183 -12.447 1.00 74.56 73 GLU A O 1
ATOM 589 N N . GLY A 1 74 ? -3.077 -14.423 -13.856 1.00 71.62 74 GLY A N 1
ATOM 590 C CA . GLY A 1 74 ? -3.857 -14.085 -15.051 1.00 71.62 74 GLY A CA 1
ATOM 591 C C . GLY A 1 74 ? -4.436 -12.663 -15.087 1.00 71.62 74 GLY A C 1
ATOM 592 O O . GLY A 1 74 ? -5.453 -12.460 -15.738 1.00 71.62 74 GLY A O 1
ATOM 593 N N . GLN A 1 75 ? -3.800 -11.685 -14.426 1.00 67.50 75 GLN A N 1
ATOM 594 C CA . GLN A 1 75 ? -4.257 -10.282 -14.306 1.00 67.50 75 GLN A CA 1
ATOM 595 C C . GLN A 1 75 ? -5.464 -10.058 -13.378 1.00 67.50 75 GLN A C 1
ATOM 597 O O . GLN A 1 75 ? -5.975 -8.939 -13.301 1.00 67.50 75 GLN A O 1
ATOM 602 N N . LEU A 1 76 ? -5.912 -11.080 -12.646 1.00 79.44 76 LEU A N 1
ATOM 603 C CA . LEU A 1 76 ? -6.936 -10.909 -11.616 1.00 79.44 76 LEU A CA 1
ATOM 604 C C . LEU A 1 76 ? -6.358 -10.158 -10.415 1.00 79.44 76 LEU A C 1
ATOM 606 O O . LEU A 1 76 ? -5.200 -10.346 -10.068 1.00 79.44 76 LEU A O 1
ATOM 610 N N . ILE A 1 77 ? -7.151 -9.311 -9.763 1.00 87.44 77 ILE A N 1
ATOM 611 C CA . ILE A 1 77 ? -6.744 -8.661 -8.511 1.00 87.44 77 ILE A CA 1
ATOM 612 C C . ILE A 1 77 ? -7.012 -9.633 -7.362 1.00 87.44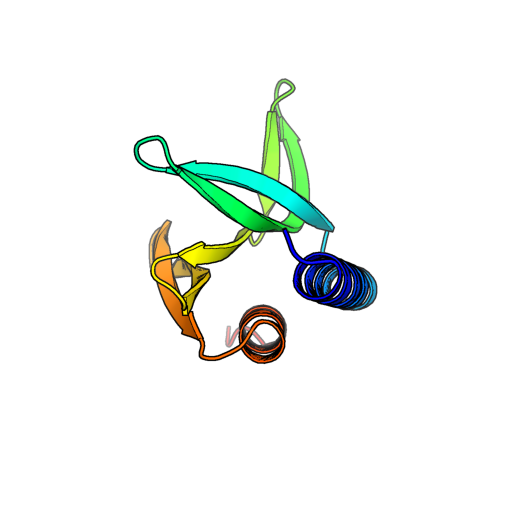 77 ILE A C 1
ATOM 614 O O . ILE A 1 77 ? -8.125 -10.141 -7.232 1.00 87.44 77 ILE A O 1
ATOM 618 N N . GLN A 1 78 ? -6.004 -9.876 -6.525 1.00 90.94 78 GLN A N 1
ATOM 619 C CA . GLN A 1 78 ? -6.166 -10.601 -5.269 1.00 90.94 78 GLN A CA 1
ATOM 620 C C . GLN A 1 78 ? -6.400 -9.603 -4.135 1.00 90.94 78 GLN A C 1
ATOM 622 O O . GLN A 1 78 ? -5.601 -8.685 -3.952 1.00 90.94 78 GLN A O 1
ATOM 627 N N . GLU A 1 79 ? -7.461 -9.812 -3.358 1.00 94.25 79 GLU A N 1
ATOM 628 C CA . GLU A 1 79 ? -7.745 -9.044 -2.144 1.00 94.25 79 GLU A CA 1
ATOM 629 C C . GLU A 1 79 ? -7.390 -9.872 -0.901 1.00 94.25 79 GLU A C 1
ATOM 631 O O . GLU A 1 79 ? -7.689 -11.066 -0.834 1.00 94.25 79 GLU A O 1
ATOM 636 N N . GLN A 1 80 ? -6.734 -9.245 0.074 1.00 93.00 80 GLN A N 1
ATOM 637 C CA . GLN A 1 80 ? -6.422 -9.826 1.379 1.00 93.00 80 GLN A CA 1
ATOM 638 C C . GLN A 1 80 ? -6.845 -8.848 2.472 1.00 93.00 80 GLN A C 1
ATOM 640 O O . GLN A 1 80 ? -6.493 -7.668 2.431 1.00 93.00 80 GLN A O 1
ATOM 645 N N . GLU A 1 81 ? -7.623 -9.332 3.434 1.00 95.31 81 GLU A N 1
ATOM 646 C CA . GLU A 1 81 ? -8.038 -8.535 4.584 1.00 95.31 81 GLU A CA 1
ATOM 647 C C . GLU A 1 81 ? -7.010 -8.638 5.705 1.00 95.31 81 GLU A C 1
ATOM 649 O O . GLU A 1 81 ? -6.578 -9.730 6.070 1.00 95.31 81 GLU A O 1
ATOM 654 N N . GLU A 1 82 ? -6.677 -7.495 6.290 1.00 93.62 82 GLU A N 1
ATOM 655 C CA . GLU A 1 82 ? -5.696 -7.377 7.353 1.00 93.62 82 GLU A CA 1
ATOM 656 C C . GLU A 1 82 ? -6.273 -6.628 8.5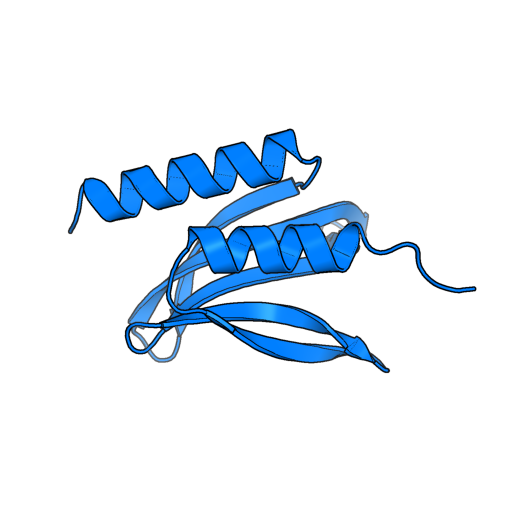50 1.00 93.62 82 GLU A C 1
ATOM 658 O O . GLU A 1 82 ? -7.045 -5.669 8.436 1.00 93.62 82 GLU A O 1
ATOM 663 N N . ILE A 1 83 ? -5.868 -7.082 9.733 1.00 88.94 83 ILE A N 1
ATOM 664 C CA . ILE A 1 83 ? -6.372 -6.577 11.016 1.00 88.94 83 ILE A CA 1
ATOM 665 C C . ILE A 1 83 ? -5.758 -5.205 11.343 1.00 88.94 83 ILE A C 1
ATOM 667 O O . ILE A 1 83 ? -6.333 -4.429 12.102 1.00 88.94 83 ILE A O 1
ATOM 671 N N . SER A 1 84 ? -4.597 -4.881 10.767 1.00 92.62 84 SER A N 1
ATOM 672 C CA . SER A 1 84 ? -3.862 -3.647 11.045 1.00 92.62 84 SER A CA 1
ATOM 673 C C . SER A 1 84 ? -3.100 -3.142 9.816 1.00 92.62 84 SER A C 1
ATOM 675 O O . SER A 1 84 ? -2.753 -3.914 8.918 1.00 92.62 84 SER A O 1
ATOM 677 N N . LEU A 1 85 ? -2.801 -1.839 9.788 1.00 93.75 85 LEU A N 1
ATOM 678 C CA . LEU A 1 85 ? -1.996 -1.239 8.723 1.00 93.75 85 LEU A CA 1
ATOM 679 C C . LEU A 1 85 ? -0.564 -1.810 8.666 1.00 93.75 85 LEU A C 1
ATOM 681 O O . LEU A 1 85 ? -0.095 -2.077 7.561 1.00 93.75 85 LEU A O 1
ATOM 685 N N . PRO A 1 86 ? 0.137 -2.054 9.794 1.00 95.12 86 PRO A N 1
ATOM 686 C CA . PRO A 1 86 ? 1.432 -2.732 9.762 1.00 95.12 86 PRO A CA 1
ATOM 687 C C . PRO A 1 86 ? 1.385 -4.110 9.093 1.00 95.12 86 PRO A C 1
ATOM 689 O O . PRO A 1 86 ? 2.243 -4.398 8.263 1.00 95.12 86 PRO A O 1
ATOM 692 N N . ASN A 1 87 ? 0.362 -4.927 9.378 1.00 95.31 87 ASN A N 1
ATOM 693 C CA . ASN A 1 87 ? 0.211 -6.229 8.723 1.00 95.31 87 ASN A CA 1
ATOM 694 C C . ASN A 1 87 ? -0.009 -6.065 7.217 1.00 95.31 87 ASN A C 1
ATOM 696 O O . ASN A 1 87 ? 0.641 -6.740 6.425 1.00 95.31 87 ASN A O 1
ATOM 700 N N . ALA A 1 88 ? -0.851 -5.109 6.818 1.00 96.44 88 ALA A N 1
ATOM 701 C CA . ALA A 1 88 ? -1.077 -4.792 5.414 1.00 96.44 88 ALA A CA 1
ATOM 702 C C . ALA A 1 88 ? 0.207 -4.402 4.668 1.00 96.44 88 ALA A C 1
ATOM 704 O O . ALA A 1 88 ? 0.433 -4.856 3.545 1.00 96.44 88 ALA A O 1
ATOM 705 N N . VAL A 1 89 ? 1.075 -3.607 5.298 1.00 96.75 89 VAL A N 1
ATOM 706 C CA . VAL A 1 89 ? 2.396 -3.269 4.748 1.00 96.75 89 VAL A CA 1
ATOM 707 C C . VAL A 1 89 ? 3.277 -4.514 4.635 1.00 96.75 89 VAL A C 1
ATOM 709 O O . VAL A 1 89 ? 3.832 -4.763 3.564 1.00 96.75 89 VAL A O 1
ATOM 712 N N . SER A 1 90 ? 3.364 -5.330 5.689 1.00 95.44 90 SER A N 1
ATOM 713 C CA . SER A 1 90 ? 4.150 -6.570 5.670 1.00 95.44 90 SER A CA 1
ATOM 714 C C . SER A 1 90 ? 3.671 -7.558 4.607 1.00 95.44 90 SER A C 1
ATOM 716 O O . SER A 1 90 ? 4.495 -8.229 3.989 1.00 95.44 90 SER A O 1
ATOM 718 N N . THR A 1 91 ? 2.368 -7.619 4.332 1.00 95.31 91 THR A N 1
ATOM 719 C CA . THR A 1 91 ? 1.797 -8.453 3.268 1.00 95.31 91 THR A CA 1
ATOM 720 C C . THR A 1 91 ? 2.266 -8.006 1.882 1.00 95.31 91 THR A C 1
ATOM 722 O O . THR A 1 91 ? 2.654 -8.850 1.070 1.00 95.31 91 THR A O 1
ATOM 725 N N . VAL A 1 92 ? 2.324 -6.694 1.619 1.00 95.75 92 VAL A N 1
ATOM 726 C CA . VAL A 1 92 ? 2.904 -6.152 0.375 1.00 95.75 92 VAL A CA 1
ATOM 727 C C . VAL A 1 92 ? 4.389 -6.502 0.266 1.00 95.75 92 VAL A C 1
ATOM 729 O O . VAL A 1 92 ? 4.824 -7.034 -0.756 1.00 95.75 92 VAL A O 1
ATOM 732 N N . GLU A 1 93 ? 5.168 -6.243 1.318 1.00 94.38 93 GLU A N 1
ATOM 733 C CA . GLU A 1 93 ? 6.609 -6.525 1.337 1.00 94.38 93 GLU A CA 1
ATOM 734 C C . GLU A 1 93 ? 6.889 -8.014 1.116 1.00 94.38 93 GLU A C 1
ATOM 736 O O . GLU A 1 93 ? 7.725 -8.379 0.292 1.00 94.38 93 GLU A O 1
ATOM 741 N N . PHE A 1 94 ? 6.152 -8.889 1.798 1.00 93.06 94 PHE A N 1
ATOM 742 C CA . PHE A 1 94 ? 6.281 -10.333 1.652 1.00 93.06 94 PHE A CA 1
ATOM 743 C C . PHE A 1 94 ? 5.931 -10.806 0.242 1.00 93.06 94 PHE A C 1
ATOM 745 O O . PHE A 1 94 ? 6.629 -11.663 -0.298 1.00 93.06 94 PHE A O 1
ATOM 752 N N . PHE A 1 95 ? 4.878 -10.259 -0.369 1.00 92.00 95 PHE A N 1
ATOM 753 C CA . PHE A 1 95 ? 4.479 -10.636 -1.723 1.00 92.00 95 PHE A CA 1
ATOM 754 C C . PHE A 1 95 ? 5.590 -10.358 -2.744 1.00 92.00 95 PHE A C 1
ATOM 756 O O . PHE A 1 95 ? 5.925 -11.244 -3.529 1.00 92.00 95 PHE A O 1
ATOM 763 N N . TYR A 1 96 ? 6.194 -9.167 -2.702 1.00 90.00 96 TYR A N 1
ATOM 764 C CA . TYR A 1 96 ? 7.216 -8.758 -3.673 1.00 90.00 96 TYR A CA 1
ATOM 765 C C . TYR A 1 96 ? 8.641 -9.222 -3.335 1.00 90.00 96 TYR A C 1
ATOM 767 O O . TYR A 1 96 ? 9.478 -9.268 -4.232 1.00 90.00 96 TYR A O 1
ATOM 775 N N . ASN A 1 97 ? 8.920 -9.607 -2.085 1.00 84.56 97 ASN A N 1
ATOM 776 C CA . ASN A 1 97 ? 10.225 -10.140 -1.673 1.00 84.56 97 ASN A CA 1
ATOM 777 C C . ASN A 1 97 ? 10.323 -11.670 -1.752 1.00 84.56 97 ASN A C 1
ATOM 779 O O . ASN A 1 97 ? 11.396 -12.230 -1.508 1.00 84.56 97 ASN A O 1
ATOM 783 N N . LYS A 1 98 ? 9.237 -12.381 -2.084 1.00 68.06 98 LYS A N 1
ATOM 784 C CA . LYS A 1 98 ? 9.333 -13.816 -2.368 1.00 68.06 98 LYS A CA 1
ATOM 785 C C . LYS A 1 98 ? 10.234 -14.028 -3.587 1.00 68.06 98 LYS A C 1
ATOM 787 O O . LYS A 1 98 ? 9.976 -13.423 -4.626 1.00 68.06 98 LYS A O 1
ATOM 792 N N . PRO A 1 99 ? 11.238 -14.921 -3.522 1.00 56.53 99 PRO A N 1
ATOM 793 C CA . PRO A 1 99 ? 11.914 -15.352 -4.732 1.00 56.53 99 PRO A CA 1
ATOM 794 C C . PRO A 1 99 ? 10.854 -15.971 -5.646 1.00 56.53 99 PRO A C 1
ATOM 796 O O . PRO A 1 99 ? 10.223 -16.968 -5.283 1.00 56.53 99 PRO A O 1
ATOM 799 N N . HIS A 1 100 ? 10.614 -15.351 -6.803 1.00 49.50 100 HIS A N 1
ATOM 800 C CA . HIS A 1 100 ? 9.783 -15.949 -7.835 1.00 49.50 100 HIS A CA 1
ATOM 801 C C . HIS A 1 100 ? 10.437 -17.284 -8.196 1.00 49.50 100 HIS A C 1
ATOM 803 O O . HIS A 1 100 ? 11.554 -17.314 -8.713 1.00 49.50 100 HIS A O 1
ATOM 809 N N . LYS A 1 101 ? 9.793 -18.396 -7.822 1.00 41.31 101 LYS A N 1
ATOM 810 C CA . LYS A 1 101 ? 10.210 -19.720 -8.278 1.00 41.31 101 LYS A CA 1
ATOM 811 C C . LYS A 1 101 ? 10.002 -19.732 -9.792 1.00 41.31 101 LYS A C 1
ATOM 813 O O . LYS A 1 101 ? 8.858 -19.774 -10.233 1.00 41.31 101 LYS A O 1
ATOM 818 N N . ASN A 1 102 ? 11.101 -19.589 -10.531 1.00 38.12 102 ASN A N 1
ATOM 819 C CA . ASN A 1 102 ? 11.170 -19.899 -11.957 1.00 38.12 102 ASN A CA 1
ATOM 820 C C . ASN A 1 102 ? 10.909 -21.388 -12.181 1.00 38.12 102 ASN A C 1
ATOM 822 O O . ASN A 1 102 ? 11.360 -22.188 -11.326 1.00 38.12 102 ASN A O 1
#

Foldseek 3Di:
DDPVVVVLVVVLQVVCVVLQWPKDWDQDADPNHTKTKIKTANDWDADPNDTDHDQIWMWIQDPNWTWIWTQDPPRDIDIDTDNDSVVSSVVSSVVVPPDPPD

pLDDT: mean 87.09, std 12.11, range [38.12, 96.75]

Secondary structure (DSSP, 8-state):
--HHHHHHHHHHHHHHHHTT-EEEEEEEEETTEEEEEEEEESEEEEETTEEEEET-EEEEEETTEEEEEEE-GGGPEEEEEESSHHHHHHHHHHHHHS----

Radius of gyration: 13.8 Å; chains: 1; bounding box: 32×33×38 Å

Sequence (102 aa):
MDSEINSEIKKALTQLQVSGFIARFRQARFRQTQIPEIFGGTSVVETNGIKVYKGSFSISFENQRWIVRLPGEGQLIQEQEEISLPNAVSTVEFFYNKPHKN